Protein AF-A0A4R1R8H8-F1 (afdb_monomer_lite)

InterPro domains:
  IPR002104 Integrase, catalytic domain [PF00589] (6-72)
  IPR002104 Integrase, catalytic domain [PS51898] (1-82)
  IPR011010 DNA breaking-rejoining enzyme, catalytic core [SSF56349] (6-79)
  IPR013762 Integrase-like, catalytic domain superfamily [G3DSA:1.10.443.10] (2-87)

Structure (mmCIF, N/CA/C/O backbone):
data_AF-A0A4R1R8H8-F1
#
_entry.id   AF-A0A4R1R8H8-F1
#
loop_
_atom_site.group_PDB
_atom_site.id
_atom_site.type_symbol
_atom_site.label_atom_id
_atom_site.label_alt_id
_atom_site.label_comp_id
_atom_site.label_asym_id
_atom_site.label_entity_id
_atom_site.label_seq_id
_atom_site.pdbx_PDB_ins_code
_atom_site.Cartn_x
_atom_site.Cartn_y
_atom_site.Cartn_z
_atom_site.occupancy
_atom_site.B_iso_or_equiv
_atom_site.auth_seq_id
_atom_site.auth_comp_id
_atom_site.auth_asym_id
_atom_site.auth_atom_id
_atom_site.pdbx_PDB_model_num
ATOM 1 N N . MET A 1 1 ? 7.397 23.841 -0.284 1.00 73.44 1 MET A N 1
ATOM 2 C CA . MET A 1 1 ? 6.533 23.853 0.923 1.00 73.44 1 MET A CA 1
ATOM 3 C C . MET A 1 1 ? 5.080 23.461 0.626 1.00 73.44 1 MET A C 1
ATOM 5 O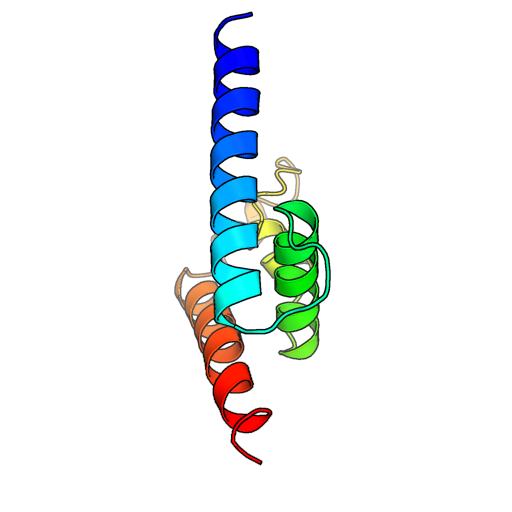 O . MET A 1 1 ? 4.602 22.507 1.220 1.00 73.44 1 MET A O 1
ATOM 9 N N . GLN A 1 2 ? 4.376 24.115 -0.312 1.00 89.75 2 GLN A N 1
ATOM 10 C CA . GLN A 1 2 ? 2.959 23.799 -0.593 1.00 89.75 2 GLN A CA 1
ATOM 11 C C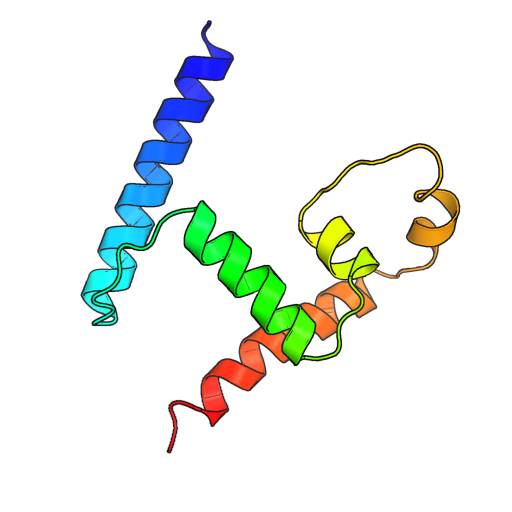 . GLN A 1 2 ? 2.711 22.358 -1.087 1.00 89.75 2 GLN A C 1
ATOM 13 O O . GLN A 1 2 ? 1.751 21.724 -0.656 1.00 89.75 2 GLN A O 1
ATOM 18 N N . ILE A 1 3 ? 3.577 21.829 -1.961 1.00 92.12 3 ILE A N 1
ATOM 19 C CA . ILE A 1 3 ? 3.448 20.464 -2.506 1.00 92.12 3 ILE A CA 1
ATOM 20 C C . ILE A 1 3 ? 3.594 19.409 -1.402 1.00 92.12 3 ILE A C 1
ATOM 22 O O . ILE A 1 3 ? 2.747 18.528 -1.285 1.00 92.12 3 ILE A O 1
ATOM 26 N N . GLU A 1 4 ? 4.607 19.533 -0.545 1.00 92.88 4 GLU A N 1
ATOM 27 C CA . GLU A 1 4 ? 4.831 18.602 0.571 1.00 92.88 4 GLU A CA 1
ATOM 28 C C . GLU A 1 4 ? 3.665 18.601 1.567 1.00 92.88 4 GLU A C 1
ATOM 30 O O . GLU A 1 4 ? 3.168 17.542 1.951 1.00 92.88 4 GLU A O 1
ATOM 35 N N . ASN A 1 5 ? 3.118 19.777 1.884 1.00 94.88 5 ASN A N 1
ATOM 36 C CA . ASN A 1 5 ? 1.932 19.877 2.737 1.00 94.88 5 ASN A CA 1
ATOM 37 C C . ASN A 1 5 ? 0.705 19.195 2.108 1.00 94.88 5 ASN A C 1
ATOM 39 O O . ASN A 1 5 ? -0.072 18.536 2.803 1.00 94.88 5 ASN A O 1
ATOM 43 N N . ARG A 1 6 ? 0.527 19.319 0.785 1.00 95.81 6 ARG A N 1
ATOM 44 C CA . ARG A 1 6 ? -0.549 18.634 0.052 1.00 95.81 6 ARG A CA 1
ATOM 45 C C . ARG A 1 6 ? -0.377 17.117 0.075 1.00 95.81 6 ARG A C 1
ATOM 47 O O . ARG A 1 6 ? -1.361 16.419 0.331 1.00 95.81 6 ARG A O 1
ATOM 54 N N . LYS A 1 7 ? 0.844 16.610 -0.136 1.00 94.69 7 LYS A N 1
ATOM 55 C CA . LYS A 1 7 ? 1.155 15.174 -0.033 1.00 94.69 7 LYS A CA 1
ATOM 56 C C . LYS A 1 7 ? 0.804 14.646 1.354 1.00 94.69 7 LYS A C 1
ATOM 58 O O . LYS A 1 7 ? 0.029 13.700 1.467 1.00 94.69 7 LYS A O 1
ATOM 63 N N . HIS A 1 8 ? 1.281 15.316 2.402 1.00 95.38 8 HIS A N 1
ATOM 64 C CA . HIS A 1 8 ? 1.020 14.918 3.783 1.00 95.38 8 HIS A CA 1
ATOM 65 C C . HIS A 1 8 ? -0.482 14.906 4.116 1.00 95.38 8 HIS A C 1
ATOM 67 O O . HIS A 1 8 ? -0.997 13.927 4.657 1.00 95.38 8 HIS A O 1
ATOM 73 N N . LYS A 1 9 ? -1.219 15.961 3.736 1.00 96.94 9 LYS A N 1
ATOM 74 C CA . LYS A 1 9 ? -2.672 16.049 3.962 1.00 96.94 9 LYS A CA 1
ATOM 75 C C . LYS A 1 9 ? -3.436 14.935 3.242 1.00 96.94 9 LYS A C 1
ATOM 77 O O . LYS A 1 9 ? -4.355 14.352 3.817 1.00 96.94 9 LYS A O 1
ATOM 82 N N . THR A 1 10 ? -3.055 14.641 2.002 1.00 97.06 10 THR A N 1
ATOM 83 C CA . THR A 1 10 ? -3.694 13.600 1.185 1.00 97.06 10 THR A CA 1
ATOM 84 C C . THR A 1 10 ? -3.422 12.215 1.758 1.00 97.06 10 THR A C 1
ATOM 86 O O . THR A 1 10 ? -4.363 11.456 1.967 1.00 97.06 10 THR A O 1
ATOM 89 N N . LEU A 1 11 ? -2.169 11.923 2.117 1.00 96.31 11 LEU A N 1
ATOM 90 C CA . LEU A 1 11 ? -1.782 10.658 2.739 1.00 96.31 11 LEU A CA 1
ATOM 91 C C . LEU A 1 11 ? -2.514 10.425 4.065 1.00 96.31 11 LEU A C 1
ATOM 93 O O . LEU A 1 11 ? -3.032 9.339 4.311 1.00 96.31 11 LEU A O 1
ATOM 97 N N . ARG A 1 12 ? -2.614 11.460 4.908 1.00 97.31 12 ARG A N 1
ATOM 98 C CA . ARG A 1 12 ? -3.355 11.378 6.172 1.00 97.31 12 ARG A CA 1
ATOM 99 C C . ARG A 1 12 ? -4.835 11.072 5.945 1.00 97.31 12 ARG A C 1
ATOM 101 O O . ARG A 1 12 ? -5.397 10.249 6.662 1.00 97.31 12 ARG A O 1
ATOM 108 N N . ARG A 1 13 ? -5.467 11.723 4.96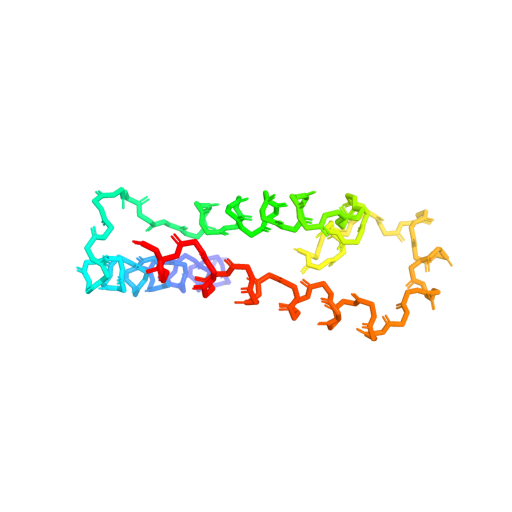1 1.00 98.00 13 ARG A N 1
ATOM 109 C CA . ARG A 1 13 ? -6.867 11.456 4.598 1.00 98.00 13 ARG A CA 1
ATOM 110 C C . ARG A 1 13 ? -7.042 10.024 4.097 1.00 98.00 13 ARG A C 1
ATOM 112 O O . ARG A 1 13 ? -7.949 9.344 4.557 1.00 98.00 13 ARG A O 1
ATOM 119 N N . PHE A 1 14 ? -6.157 9.575 3.216 1.00 97.50 14 PHE A N 1
ATOM 120 C CA . PHE A 1 14 ? -6.176 8.223 2.671 1.00 97.50 14 PHE A CA 1
ATOM 121 C C . PHE A 1 14 ? -6.049 7.160 3.773 1.00 97.50 14 PHE A C 1
ATOM 123 O O . PHE A 1 14 ? -6.895 6.281 3.878 1.00 97.50 14 PHE A O 1
ATOM 130 N N . ASN A 1 15 ? -5.073 7.300 4.676 1.00 97.56 15 ASN A N 1
ATOM 131 C CA . ASN A 1 15 ? -4.903 6.377 5.804 1.00 97.56 15 ASN A CA 1
ATOM 132 C C . ASN A 1 15 ? -6.098 6.385 6.770 1.00 97.56 15 ASN A C 1
ATOM 134 O O . ASN A 1 15 ? -6.439 5.344 7.320 1.00 97.56 15 ASN A O 1
ATOM 138 N N . LYS A 1 16 ? -6.765 7.533 6.959 1.00 97.38 16 LYS A N 1
ATOM 139 C CA . LYS A 1 16 ? -8.004 7.598 7.748 1.00 97.38 16 LYS A CA 1
ATOM 140 C C . LYS A 1 16 ? -9.114 6.756 7.113 1.00 97.38 16 LYS A C 1
ATOM 142 O O . LYS A 1 16 ? -9.746 5.980 7.816 1.00 97.38 16 LYS A O 1
ATOM 147 N N . GLN A 1 17 ? -9.309 6.878 5.801 1.00 97.44 17 GLN A N 1
ATOM 148 C CA . GLN A 1 17 ? -10.311 6.094 5.070 1.00 97.44 17 GLN A CA 1
ATOM 149 C C . GLN A 1 17 ? -9.983 4.595 5.083 1.00 97.44 17 GLN A C 1
ATOM 151 O O . GLN A 1 17 ? -10.879 3.779 5.253 1.00 97.44 17 GLN A O 1
ATOM 156 N N . LEU A 1 18 ? -8.704 4.224 4.970 1.00 96.50 18 LEU A N 1
ATOM 157 C CA . LEU A 1 18 ? -8.284 2.826 5.104 1.00 96.50 18 LEU A CA 1
ATOM 158 C C . LEU A 1 18 ? -8.622 2.242 6.476 1.00 96.50 18 LEU A C 1
ATOM 160 O O . LEU A 1 18 ? -9.082 1.108 6.547 1.00 96.50 18 LEU A O 1
ATOM 164 N N . LYS A 1 19 ? -8.426 3.012 7.551 1.00 95.56 19 LYS A N 1
ATOM 165 C CA . LYS A 1 19 ? -8.786 2.583 8.907 1.00 95.56 19 LYS A CA 1
ATOM 166 C C . LYS A 1 19 ? -10.293 2.365 9.048 1.00 95.56 19 LYS A C 1
ATOM 168 O O . LYS A 1 19 ? -10.701 1.357 9.605 1.00 95.56 19 LYS A O 1
ATOM 173 N N . GLU A 1 20 ? -11.102 3.270 8.498 1.00 96.44 20 GLU A N 1
ATOM 174 C CA . GLU A 1 20 ? -12.566 3.137 8.481 1.00 96.44 20 GLU A CA 1
ATOM 175 C C . GLU A 1 20 ? -13.001 1.869 7.724 1.00 96.44 20 GLU A C 1
ATOM 177 O O . GLU A 1 20 ? -13.833 1.112 8.214 1.00 96.44 20 GLU A O 1
ATOM 182 N N . ILE A 1 21 ? -12.397 1.586 6.564 1.00 95.62 21 ILE A N 1
ATOM 183 C CA . ILE A 1 21 ? -12.668 0.354 5.804 1.00 95.62 21 ILE A CA 1
ATOM 184 C C . ILE A 1 21 ? -12.252 -0.886 6.607 1.00 95.62 21 ILE A C 1
ATOM 186 O O . ILE A 1 21 ? -13.019 -1.841 6.682 1.00 95.62 21 ILE A O 1
ATOM 190 N N . ALA A 1 22 ? -11.068 -0.872 7.223 1.00 94.50 22 ALA A N 1
ATOM 191 C CA . ALA A 1 22 ? -10.568 -1.980 8.035 1.00 94.50 22 ALA A CA 1
ATOM 192 C C . ALA A 1 22 ? -11.506 -2.300 9.210 1.00 94.50 22 ALA A C 1
ATOM 194 O O . ALA A 1 22 ? -11.826 -3.464 9.431 1.00 94.50 22 ALA A O 1
ATOM 195 N N . GLU A 1 23 ? -12.006 -1.270 9.900 1.00 94.81 23 GLU A N 1
ATOM 196 C CA . GLU A 1 23 ? -12.984 -1.412 10.985 1.00 94.81 23 GLU A CA 1
ATOM 197 C C . GLU A 1 23 ? -14.292 -2.051 10.491 1.00 94.81 23 GLU A C 1
ATOM 199 O O . GLU A 1 23 ? -14.786 -2.986 11.117 1.00 94.81 23 GLU A O 1
ATOM 204 N N . ILE A 1 24 ? -14.820 -1.614 9.339 1.00 96.44 24 ILE A N 1
ATOM 205 C CA . ILE A 1 24 ? -16.040 -2.185 8.734 1.00 96.44 24 ILE A CA 1
ATOM 206 C C . ILE A 1 24 ? -15.852 -3.667 8.377 1.00 96.44 24 ILE A C 1
ATOM 208 O O . ILE A 1 24 ? -16.787 -4.453 8.505 1.00 96.44 24 ILE A O 1
ATOM 212 N N . GLN A 1 25 ? -14.657 -4.050 7.925 1.00 94.06 25 GLN A N 1
ATOM 213 C CA . GLN A 1 25 ? -14.329 -5.427 7.542 1.00 94.06 25 GLN A CA 1
ATOM 214 C C . GLN A 1 25 ? -13.865 -6.303 8.720 1.00 94.06 25 GLN A C 1
ATOM 216 O O . GLN A 1 25 ? -13.539 -7.468 8.512 1.00 94.06 25 GLN A O 1
ATOM 221 N N . GLY A 1 26 ? -13.806 -5.772 9.948 1.00 93.81 26 GLY A N 1
ATOM 222 C CA . GLY A 1 26 ? -13.341 -6.521 11.122 1.00 93.81 26 GLY A CA 1
ATOM 223 C C . GLY A 1 26 ? -11.838 -6.833 11.122 1.00 93.81 26 GLY A C 1
ATOM 224 O O . GLY A 1 26 ? -11.402 -7.773 11.780 1.00 93.81 26 GLY A O 1
ATOM 225 N N . VAL A 1 27 ? -11.028 -6.064 10.388 1.00 93.62 27 VAL A N 1
ATOM 226 C CA . VAL A 1 27 ? -9.567 -6.215 10.368 1.00 93.62 27 VAL A CA 1
ATOM 227 C C . VAL A 1 27 ? -8.973 -5.525 11.595 1.00 93.62 27 VAL A C 1
ATOM 229 O O . VAL A 1 27 ? -8.970 -4.300 11.696 1.00 93.62 27 VAL A O 1
ATOM 232 N N . GLU A 1 28 ? -8.432 -6.314 12.525 1.00 90.75 28 GLU A N 1
ATOM 233 C CA . GLU A 1 28 ? -7.859 -5.806 13.781 1.00 90.75 28 GLU A CA 1
ATOM 234 C C . GLU A 1 28 ? -6.501 -5.107 13.598 1.00 90.75 28 GLU A C 1
ATOM 236 O O . GLU A 1 28 ? -6.082 -4.298 14.429 1.00 90.75 28 GLU A O 1
ATOM 241 N N . GLN A 1 29 ? -5.779 -5.420 12.518 1.00 89.75 29 GLN A N 1
ATOM 242 C CA . GLN A 1 29 ? -4.460 -4.847 12.267 1.00 89.75 29 GLN A CA 1
ATOM 243 C C . GLN A 1 29 ? -4.556 -3.384 11.819 1.00 89.75 29 GLN A C 1
ATOM 245 O O . GLN A 1 29 ? -5.481 -2.965 11.127 1.00 89.75 29 GLN A O 1
ATOM 250 N N . ASN A 1 30 ? -3.535 -2.594 12.156 1.00 90.75 30 ASN A N 1
ATOM 251 C CA . ASN A 1 30 ? -3.456 -1.204 11.721 1.00 90.75 30 ASN A CA 1
ATOM 252 C C . ASN A 1 30 ? -3.176 -1.107 10.210 1.00 90.75 30 ASN A C 1
ATOM 254 O O . ASN A 1 30 ? -2.036 -1.266 9.767 1.00 90.75 30 ASN A O 1
ATOM 258 N N . VAL A 1 31 ? -4.211 -0.813 9.422 1.00 94.38 31 VAL A N 1
ATOM 259 C CA . VAL A 1 31 ? -4.109 -0.676 7.966 1.00 94.38 31 VAL A CA 1
ATOM 260 C C . VAL A 1 31 ? -3.653 0.732 7.582 1.00 94.38 31 VAL A C 1
ATOM 262 O O . VAL A 1 31 ? -4.276 1.740 7.910 1.00 94.38 31 VAL A O 1
ATOM 265 N N . THR A 1 32 ? -2.558 0.800 6.828 1.00 95.25 32 THR A N 1
ATOM 266 C CA . THR A 1 32 ? -2.000 2.042 6.277 1.00 95.25 32 THR A CA 1
ATOM 267 C C . THR A 1 32 ? -1.681 1.870 4.796 1.00 95.25 32 THR A C 1
ATOM 269 O O . THR A 1 32 ? -1.631 0.749 4.289 1.00 95.25 32 THR A O 1
ATOM 272 N N . SER A 1 33 ? -1.376 2.970 4.107 1.00 94.00 33 SER A N 1
ATOM 273 C CA . SER A 1 33 ? -0.906 2.974 2.718 1.00 94.00 33 SER A CA 1
ATOM 274 C C . SER A 1 33 ? 0.291 2.052 2.472 1.00 94.00 33 SER A C 1
ATOM 276 O O . SER A 1 33 ? 0.447 1.527 1.375 1.00 94.00 33 SER A O 1
ATOM 278 N N . TYR A 1 34 ? 1.152 1.875 3.477 1.00 91.62 34 TYR A N 1
ATOM 279 C CA . TYR A 1 34 ? 2.303 0.980 3.403 1.00 91.62 34 TYR A CA 1
ATOM 280 C C . TYR A 1 34 ? 1.863 -0.485 3.477 1.00 91.62 34 TYR A C 1
ATOM 282 O O . TYR A 1 34 ? 2.256 -1.287 2.635 1.00 91.62 34 TYR A O 1
ATOM 290 N N . VAL A 1 35 ? 0.980 -0.811 4.425 1.00 91.06 35 VAL A N 1
ATOM 291 C CA . VAL A 1 35 ? 0.449 -2.169 4.612 1.00 91.06 35 VAL A CA 1
ATOM 292 C C . VAL A 1 35 ? -0.282 -2.649 3.362 1.00 91.06 35 VAL A C 1
ATOM 294 O O . VAL A 1 35 ? 0.014 -3.732 2.868 1.00 91.06 35 VAL A O 1
ATOM 297 N N . ILE A 1 36 ? -1.173 -1.830 2.792 1.00 91.69 36 ILE A N 1
ATOM 298 C CA . ILE A 1 36 ? -1.904 -2.224 1.579 1.00 91.69 36 ILE A CA 1
ATOM 299 C C . ILE A 1 36 ? -0.980 -2.377 0.364 1.00 91.69 36 ILE A C 1
ATOM 301 O O . ILE A 1 36 ? -1.197 -3.263 -0.453 1.00 91.69 36 ILE A O 1
ATOM 305 N N . ARG A 1 37 ? 0.080 -1.561 0.260 1.00 90.81 37 ARG A N 1
ATOM 306 C CA . ARG A 1 37 ? 1.062 -1.634 -0.831 1.00 90.81 37 ARG A CA 1
ATOM 307 C C . ARG A 1 37 ? 1.875 -2.924 -0.744 1.00 90.81 37 ARG A C 1
ATOM 309 O O . ARG A 1 37 ? 2.126 -3.555 -1.765 1.00 90.81 37 ARG A O 1
ATOM 316 N N . HIS A 1 38 ? 2.274 -3.312 0.464 1.00 88.31 38 HIS A N 1
ATOM 317 C CA . HIS A 1 38 ? 2.951 -4.585 0.686 1.00 88.31 38 HIS A CA 1
ATOM 318 C C . HIS A 1 38 ? 2.027 -5.769 0.419 1.00 88.31 38 HIS A C 1
ATOM 320 O O . HIS A 1 38 ? 2.423 -6.671 -0.308 1.00 88.31 38 HIS A O 1
ATOM 326 N N . SER A 1 39 ? 0.792 -5.724 0.925 1.00 88.50 39 SER A N 1
ATOM 327 C CA . SER A 1 39 ? -0.221 -6.750 0.659 1.00 8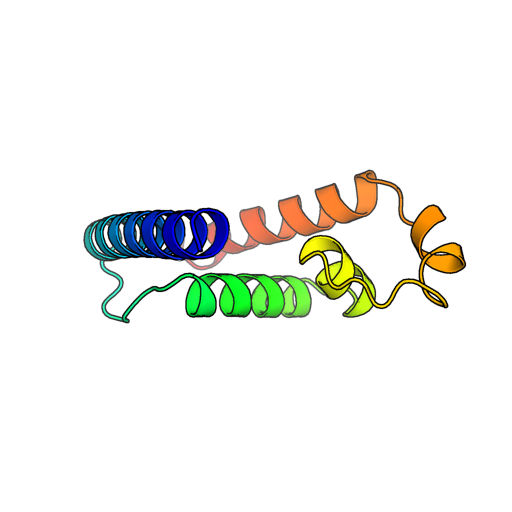8.50 39 SER A CA 1
ATOM 328 C C . SER A 1 39 ? -0.449 -6.944 -0.846 1.00 88.50 39 SER A C 1
ATOM 330 O O . SER A 1 39 ? -0.387 -8.064 -1.341 1.00 88.50 39 SER A O 1
ATOM 332 N N . PHE A 1 40 ? -0.582 -5.847 -1.598 1.00 88.50 40 PHE A N 1
ATOM 333 C CA . PHE A 1 40 ? -0.686 -5.858 -3.058 1.00 88.50 40 PHE A CA 1
ATOM 334 C C . PHE A 1 40 ? 0.492 -6.581 -3.733 1.00 88.50 40 PHE A C 1
ATOM 336 O O . PHE A 1 40 ? 0.283 -7.528 -4.488 1.00 88.50 40 PHE A O 1
ATOM 343 N N . ALA A 1 41 ? 1.731 -6.186 -3.426 1.00 86.12 41 ALA A N 1
ATOM 344 C CA . ALA A 1 41 ? 2.921 -6.799 -4.020 1.00 86.12 41 ALA A CA 1
ATOM 345 C C . ALA A 1 41 ? 3.057 -8.287 -3.654 1.00 86.12 41 ALA A C 1
ATOM 347 O O . ALA A 1 41 ? 3.411 -9.113 -4.496 1.00 86.12 41 ALA A O 1
ATOM 348 N N . THR A 1 42 ? 2.763 -8.635 -2.400 1.00 85.38 42 THR A N 1
ATOM 349 C CA . THR A 1 42 ? 2.801 -10.013 -1.908 1.00 85.38 42 THR A CA 1
ATOM 350 C C . THR A 1 42 ? 1.766 -10.886 -2.612 1.00 85.38 42 THR A C 1
ATOM 352 O O . THR A 1 42 ? 2.113 -11.975 -3.061 1.00 85.38 42 THR A O 1
ATOM 355 N N . ASN A 1 43 ? 0.530 -10.411 -2.769 1.00 85.75 43 ASN A N 1
ATOM 356 C CA . ASN A 1 43 ? -0.520 -11.181 -3.431 1.00 85.75 43 ASN A CA 1
ATOM 357 C C . ASN A 1 43 ? -0.221 -11.392 -4.920 1.00 85.75 43 ASN A C 1
ATOM 359 O O . ASN A 1 43 ? -0.324 -12.514 -5.399 1.00 85.75 43 ASN A O 1
ATOM 363 N N . LEU A 1 44 ? 0.261 -10.372 -5.637 1.00 84.31 44 LEU A N 1
ATOM 364 C CA . LEU A 1 44 ? 0.698 -10.557 -7.027 1.00 84.31 44 LEU A CA 1
ATOM 365 C C . LEU A 1 44 ? 1.845 -11.565 -7.146 1.00 84.31 44 LEU A C 1
ATOM 367 O O . LEU A 1 44 ? 1.879 -12.371 -8.074 1.00 84.31 44 LEU A O 1
ATOM 371 N N . LYS A 1 45 ? 2.775 -11.559 -6.185 1.00 84.19 45 LYS A N 1
ATOM 372 C CA . LYS A 1 45 ? 3.853 -12.547 -6.154 1.00 84.19 45 LYS A CA 1
ATOM 373 C C . LYS A 1 45 ? 3.314 -13.967 -5.958 1.00 84.19 45 LYS A C 1
ATOM 375 O O . LYS A 1 45 ? 3.828 -14.885 -6.595 1.00 84.19 45 LYS A O 1
ATOM 380 N N . PHE A 1 46 ? 2.300 -14.147 -5.108 1.00 82.44 46 PHE A N 1
ATOM 381 C CA . PHE A 1 46 ? 1.620 -15.433 -4.922 1.00 82.44 46 PHE A CA 1
ATOM 382 C C . PHE A 1 46 ? 0.839 -15.873 -6.165 1.00 82.44 46 PHE A C 1
ATOM 384 O O . PHE A 1 46 ? 0.918 -17.045 -6.523 1.00 82.44 46 PHE A O 1
ATOM 391 N N . ALA A 1 47 ? 0.222 -14.933 -6.883 1.00 82.62 47 ALA A N 1
ATOM 392 C CA . ALA A 1 47 ? -0.450 -15.166 -8.162 1.00 82.62 47 ALA A CA 1
ATOM 393 C C . ALA A 1 47 ? 0.518 -15.455 -9.337 1.00 82.62 47 ALA A C 1
ATOM 395 O O . ALA A 1 47 ? 0.099 -15.559 -10.491 1.00 82.62 47 ALA A O 1
ATOM 396 N N . GLY A 1 48 ? 1.825 -15.575 -9.071 1.00 81.75 48 GLY A N 1
ATOM 397 C CA . GLY A 1 48 ? 2.840 -15.936 -10.064 1.00 81.75 48 GLY A CA 1
ATOM 398 C C . GLY A 1 48 ? 3.342 -14.775 -10.924 1.00 81.75 48 GLY A C 1
ATOM 399 O O . GLY A 1 48 ? 4.054 -15.006 -11.901 1.00 81.75 48 GLY A O 1
ATOM 400 N N . VAL A 1 49 ? 3.015 -13.531 -10.570 1.00 84.62 49 VAL A N 1
ATOM 401 C CA . VAL A 1 49 ? 3.439 -12.344 -11.320 1.00 84.62 49 VAL A CA 1
ATOM 402 C C . VAL A 1 49 ? 4.932 -12.065 -11.097 1.00 84.62 49 VAL A C 1
ATOM 404 O O . VAL A 1 49 ? 5.462 -12.203 -9.986 1.00 84.62 49 VAL A O 1
ATOM 407 N N . SER A 1 50 ? 5.639 -11.674 -12.164 1.00 86.25 50 SER A N 1
ATOM 408 C CA . SER A 1 50 ? 7.067 -11.345 -12.099 1.00 86.25 50 SER A CA 1
ATOM 409 C C . SER A 1 50 ? 7.314 -10.086 -11.260 1.00 86.25 50 SER A C 1
ATOM 411 O O . SER A 1 50 ? 6.501 -9.164 -11.214 1.00 86.25 50 SER A O 1
ATOM 413 N N . THR A 1 51 ? 8.466 -10.023 -10.590 1.00 84.12 51 THR A N 1
ATOM 414 C CA . THR A 1 51 ? 8.843 -8.858 -9.770 1.00 84.12 51 THR A CA 1
ATOM 415 C C . THR A 1 51 ? 8.979 -7.583 -10.592 1.00 84.12 51 THR A C 1
ATOM 417 O O . THR A 1 51 ? 8.706 -6.504 -10.072 1.00 84.12 51 THR A O 1
ATOM 420 N N . ASP A 1 52 ? 9.343 -7.712 -11.867 1.00 82.19 52 ASP A N 1
ATOM 421 C CA . ASP A 1 52 ? 9.477 -6.589 -12.791 1.00 82.19 52 ASP A CA 1
ATOM 422 C C . ASP A 1 52 ? 8.105 -5.981 -13.111 1.00 82.19 52 ASP A C 1
ATOM 424 O O . ASP A 1 52 ? 7.937 -4.765 -13.006 1.00 82.19 52 ASP A O 1
ATOM 428 N N . LEU A 1 53 ? 7.092 -6.819 -13.381 1.00 79.69 53 LEU A N 1
ATOM 429 C CA . LEU A 1 53 ? 5.721 -6.356 -13.617 1.00 79.69 53 LEU A CA 1
ATOM 430 C C . LEU A 1 53 ? 5.089 -5.781 -12.339 1.00 79.69 53 LEU A C 1
ATOM 432 O O . LEU A 1 53 ? 4.416 -4.752 -12.382 1.00 79.69 53 LEU A O 1
ATOM 436 N N . ILE A 1 54 ? 5.364 -6.386 -11.175 1.00 83.81 54 ILE A N 1
ATOM 437 C CA . ILE A 1 54 ? 4.952 -5.833 -9.874 1.00 83.81 54 ILE A CA 1
ATOM 438 C C . ILE A 1 54 ? 5.576 -4.442 -9.677 1.00 83.81 54 ILE A C 1
ATOM 440 O O . ILE A 1 54 ? 4.864 -3.488 -9.363 1.00 83.81 54 ILE A O 1
ATOM 444 N N . GLY A 1 55 ? 6.881 -4.292 -9.915 1.00 82.56 55 GLY A N 1
ATOM 445 C CA . GLY A 1 55 ? 7.581 -3.009 -9.820 1.00 82.56 55 GLY A CA 1
ATOM 446 C C . GLY A 1 55 ? 7.018 -1.946 -10.767 1.00 82.56 55 GLY A C 1
ATOM 447 O O . GLY A 1 55 ? 6.807 -0.803 -10.348 1.00 82.56 55 GLY A O 1
ATOM 448 N N . GLN A 1 56 ? 6.699 -2.330 -12.006 1.00 78.44 56 GLN A N 1
ATOM 449 C CA . GLN A 1 56 ? 6.056 -1.459 -12.991 1.00 78.44 56 GLN A CA 1
ATOM 450 C C . GLN A 1 56 ? 4.664 -1.014 -12.529 1.00 78.44 56 GLN A C 1
ATOM 452 O O . GLN A 1 56 ? 4.385 0.184 -12.522 1.00 78.44 56 GLN A O 1
ATOM 457 N N . SER A 1 57 ? 3.821 -1.946 -12.070 1.00 78.88 57 SER A N 1
ATOM 458 C CA . SER A 1 57 ? 2.472 -1.639 -11.567 1.00 78.88 57 SER A CA 1
ATOM 459 C C . SER A 1 57 ? 2.492 -0.679 -10.365 1.00 78.88 57 SER A C 1
ATOM 461 O O . SER A 1 57 ? 1.577 0.118 -10.172 1.00 78.88 57 SER A O 1
ATOM 463 N N . MET A 1 58 ? 3.574 -0.697 -9.577 1.00 82.56 58 MET A N 1
ATOM 464 C CA . MET A 1 58 ? 3.790 0.193 -8.432 1.00 82.56 58 MET A CA 1
ATOM 465 C C . MET A 1 58 ? 4.454 1.531 -8.799 1.00 82.56 58 MET A C 1
ATOM 467 O O . MET A 1 58 ? 4.620 2.392 -7.926 1.00 82.56 58 MET A O 1
ATOM 471 N N . GLY A 1 59 ? 4.838 1.716 -10.065 1.00 73.06 59 GLY A N 1
ATOM 472 C CA . GLY A 1 59 ? 5.468 2.933 -10.570 1.00 73.06 59 GLY A CA 1
ATOM 473 C C . GLY A 1 59 ? 6.932 3.104 -10.157 1.00 73.06 59 GLY A C 1
ATOM 474 O O . GLY A 1 59 ? 7.402 4.239 -10.054 1.00 73.06 59 GLY A O 1
ATOM 475 N N . HIS A 1 60 ? 7.663 2.017 -9.876 1.00 70.12 60 HIS A N 1
ATOM 476 C CA . HIS A 1 60 ? 9.100 2.100 -9.609 1.00 70.12 60 HIS A CA 1
ATOM 477 C C . HIS A 1 60 ? 9.858 2.409 -10.910 1.00 70.12 60 HIS A C 1
ATOM 479 O O . HIS A 1 60 ? 10.084 1.557 -11.762 1.00 70.12 60 HIS A O 1
ATOM 485 N N . HIS A 1 61 ? 10.228 3.680 -11.044 1.00 49.72 61 HIS A N 1
ATOM 486 C CA . HIS A 1 61 ? 11.031 4.237 -12.122 1.00 49.72 61 HIS A CA 1
ATOM 487 C C . HIS A 1 61 ? 12.528 4.060 -11.803 1.00 49.72 61 HIS A C 1
ATOM 489 O O . HIS A 1 61 ? 13.155 4.973 -11.274 1.00 49.72 61 HIS A O 1
ATOM 495 N N . ASP A 1 62 ? 13.118 2.921 -12.166 1.00 53.72 62 ASP A N 1
ATOM 496 C CA . ASP A 1 62 ? 14.528 2.905 -12.579 1.00 53.72 62 ASP A CA 1
ATOM 497 C C . ASP A 1 62 ? 14.534 2.804 -14.109 1.00 53.72 62 ASP A C 1
ATOM 499 O O . ASP A 1 62 ? 14.218 1.777 -14.715 1.00 53.72 62 ASP A O 1
ATOM 503 N N . VAL A 1 63 ? 14.673 3.972 -14.736 1.00 49.03 63 VAL A N 1
ATOM 504 C CA . VAL A 1 63 ? 14.025 4.298 -16.024 1.00 49.03 63 VAL A CA 1
ATOM 505 C C . VAL A 1 63 ? 14.913 4.022 -17.230 1.00 49.03 63 VAL A C 1
ATOM 507 O O . VAL A 1 63 ? 14.425 3.959 -18.352 1.00 49.03 63 VAL A O 1
ATOM 510 N N . SER A 1 64 ? 16.217 3.871 -17.038 1.00 46.78 64 SER A N 1
ATOM 511 C CA . SER A 1 64 ? 17.175 3.923 -18.146 1.00 46.78 64 SER A CA 1
ATOM 512 C C . SER A 1 64 ? 17.452 2.573 -18.807 1.00 46.78 64 SER A C 1
ATOM 514 O O . SER A 1 64 ? 17.807 2.556 -19.981 1.00 46.78 64 SER A O 1
ATOM 516 N N . VAL A 1 65 ? 17.254 1.449 -18.110 1.00 46.50 65 VAL A N 1
ATOM 517 C CA . VAL A 1 65 ? 17.507 0.100 -18.666 1.00 46.50 65 VAL A CA 1
ATOM 518 C C . VAL A 1 65 ? 16.205 -0.667 -18.925 1.00 46.50 65 VAL A C 1
ATOM 520 O O . VAL A 1 65 ? 16.125 -1.476 -19.844 1.00 46.50 65 VAL A O 1
ATOM 523 N N . THR A 1 66 ? 15.143 -0.354 -18.184 1.00 50.94 66 THR A N 1
ATOM 524 C CA . THR A 1 66 ? 13.908 -1.148 -18.173 1.00 50.94 66 THR A CA 1
ATOM 525 C C . THR A 1 66 ? 12.908 -0.721 -19.257 1.00 50.94 66 THR A C 1
ATOM 527 O O . THR A 1 66 ? 12.153 -1.554 -19.742 1.00 50.94 66 THR A O 1
ATOM 530 N N . GLN A 1 67 ? 12.910 0.537 -19.726 1.00 48.09 67 GLN A N 1
ATOM 531 C CA . GLN A 1 67 ? 11.915 1.016 -20.710 1.00 48.09 67 GLN A CA 1
ATOM 532 C C . GLN A 1 67 ? 11.932 0.278 -22.062 1.00 48.09 67 GLN A C 1
ATOM 534 O O . GLN A 1 67 ? 10.894 0.208 -22.717 1.00 48.09 67 GLN A O 1
ATOM 539 N N . ALA A 1 68 ? 13.070 -0.295 -22.471 1.00 52.62 68 ALA A N 1
ATOM 540 C CA . ALA A 1 68 ? 13.159 -1.086 -23.700 1.00 52.62 68 ALA A CA 1
ATOM 541 C C . ALA A 1 68 ? 12.452 -2.451 -23.577 1.00 52.62 68 ALA A C 1
ATOM 543 O O . ALA A 1 68 ? 11.783 -2.855 -24.520 1.00 52.62 68 ALA A O 1
ATOM 544 N N . TYR A 1 69 ? 12.537 -3.106 -22.411 1.00 50.00 69 TYR A N 1
ATOM 545 C CA . TYR A 1 69 ? 11.795 -4.340 -22.097 1.00 50.00 69 TYR A CA 1
ATOM 546 C C . TYR A 1 69 ? 10.317 -4.060 -21.775 1.00 50.00 69 TYR A C 1
ATOM 548 O O . TYR A 1 69 ? 9.444 -4.868 -22.061 1.00 50.00 69 TYR A O 1
ATOM 556 N N . LEU A 1 70 ? 10.012 -2.899 -21.184 1.00 51.06 70 LEU A N 1
ATOM 557 C CA . LEU A 1 70 ? 8.667 -2.587 -20.682 1.00 51.06 70 LEU A CA 1
ATOM 558 C C . LEU A 1 70 ? 7.662 -2.182 -21.761 1.00 51.06 70 LEU A C 1
ATOM 560 O O . LEU A 1 70 ? 6.462 -2.265 -21.526 1.00 51.06 70 LEU A O 1
ATOM 564 N N . LYS A 1 71 ? 8.130 -1.770 -22.945 1.00 54.38 71 LYS A N 1
ATOM 565 C CA . LYS A 1 71 ? 7.259 -1.500 -24.098 1.00 54.38 71 LYS A CA 1
ATOM 566 C C . LYS A 1 71 ? 6.637 -2.783 -24.680 1.00 54.38 71 LYS A C 1
ATOM 568 O O . LYS A 1 71 ? 5.734 -2.680 -25.501 1.00 54.38 71 LYS A O 1
ATOM 573 N N . GLU A 1 72 ? 7.122 -3.960 -24.272 1.00 53.47 72 GLU A N 1
ATOM 574 C CA . GLU A 1 72 ? 6.599 -5.268 -24.694 1.00 53.47 72 GLU A CA 1
ATOM 575 C C . GLU A 1 72 ? 5.516 -5.838 -23.767 1.00 53.47 72 GLU A C 1
ATOM 577 O O . GLU A 1 72 ? 4.803 -6.753 -24.177 1.00 53.47 72 GLU A O 1
ATOM 582 N N . PHE A 1 73 ? 5.341 -5.314 -22.548 1.00 58.22 73 PHE A N 1
ATOM 583 C CA . PHE A 1 73 ? 4.232 -5.745 -21.696 1.00 58.22 73 PHE A CA 1
ATOM 584 C C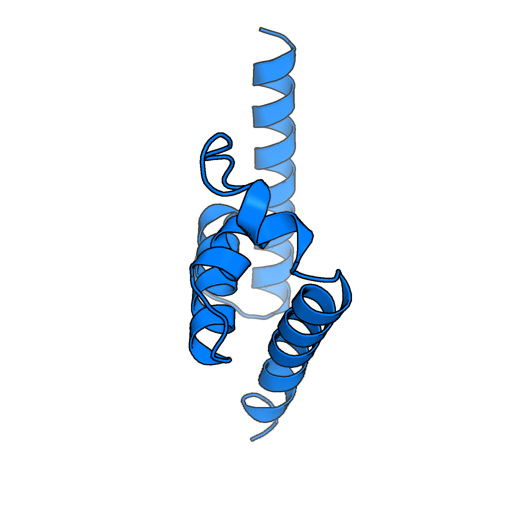 . PHE A 1 73 ? 2.984 -4.946 -22.068 1.00 58.22 73 PHE A C 1
ATOM 586 O O . PHE A 1 73 ? 2.825 -3.800 -21.650 1.00 58.22 73 PHE A O 1
ATOM 593 N N . ASN A 1 74 ? 2.120 -5.545 -22.891 1.00 64.44 74 ASN A N 1
ATOM 594 C CA . ASN A 1 74 ? 0.788 -5.011 -23.170 1.00 64.44 74 ASN A CA 1
ATOM 595 C C . ASN A 1 74 ? 0.018 -4.777 -21.862 1.00 64.44 74 ASN A C 1
ATOM 597 O O . ASN A 1 74 ? 0.136 -5.572 -20.924 1.00 64.44 74 ASN A O 1
ATOM 601 N N . ASP A 1 75 ? -0.829 -3.744 -21.852 1.00 68.06 75 ASP A N 1
ATOM 602 C CA . ASP A 1 75 ? -1.770 -3.449 -20.759 1.00 68.06 75 ASP A CA 1
ATOM 603 C C . ASP A 1 75 ? -2.575 -4.702 -20.346 1.00 68.06 75 ASP A C 1
ATOM 605 O O . ASP A 1 75 ? -2.796 -4.932 -19.158 1.00 68.06 75 ASP A O 1
ATOM 609 N N . ASP A 1 76 ? -2.856 -5.595 -21.304 1.00 74.50 76 ASP A N 1
ATOM 610 C CA . ASP A 1 76 ? -3.504 -6.901 -21.113 1.00 74.50 76 ASP A CA 1
ATOM 611 C C . ASP A 1 76 ? -2.866 -7.767 -20.003 1.00 74.50 76 ASP A C 1
ATOM 613 O O . ASP A 1 76 ? -3.561 -8.491 -19.292 1.00 74.50 76 ASP A O 1
ATOM 617 N N . ILE A 1 77 ? -1.538 -7.721 -19.838 1.00 72.19 77 ILE A N 1
ATOM 618 C CA . ILE A 1 77 ? -0.816 -8.546 -18.851 1.00 72.19 77 ILE A CA 1
ATOM 619 C C . ILE A 1 77 ? -0.990 -7.971 -17.440 1.00 72.19 77 ILE A C 1
ATOM 621 O O . ILE A 1 77 ? -1.103 -8.718 -16.465 1.00 72.19 77 ILE A O 1
ATOM 625 N N . ILE A 1 78 ? -1.022 -6.642 -17.320 1.00 73.00 78 ILE A N 1
ATOM 626 C CA . ILE A 1 78 ? -1.313 -5.975 -16.047 1.00 73.00 78 ILE A CA 1
ATOM 627 C C . ILE A 1 78 ? -2.775 -6.232 -15.670 1.00 73.00 78 ILE A C 1
ATOM 629 O O . ILE A 1 78 ? -3.049 -6.558 -14.515 1.00 73.00 78 ILE A O 1
ATOM 633 N N . ASP A 1 79 ? -3.690 -6.168 -16.636 1.00 79.94 79 ASP A N 1
ATOM 634 C CA . ASP A 1 79 ? -5.112 -6.441 -16.424 1.00 79.94 79 ASP A CA 1
ATOM 635 C C . ASP A 1 79 ? -5.373 -7.898 -15.999 1.00 79.94 79 ASP A C 1
ATOM 637 O O . ASP A 1 79 ? -6.149 -8.141 -15.069 1.00 79.94 79 ASP A O 1
ATOM 641 N N . ASP A 1 80 ? -4.679 -8.877 -16.592 1.00 82.44 80 ASP A N 1
ATOM 642 C CA . ASP A 1 80 ? -4.730 -10.283 -16.159 1.00 82.44 80 ASP A CA 1
ATOM 643 C C . ASP A 1 80 ? -4.209 -10.455 -14.720 1.00 82.44 80 ASP A C 1
ATOM 645 O O . ASP A 1 80 ? -4.845 -11.102 -13.884 1.00 82.44 80 ASP A O 1
ATOM 649 N N . ALA A 1 81 ? -3.088 -9.809 -14.385 1.00 77.69 81 ALA A N 1
ATOM 650 C CA . ALA A 1 81 ? -2.537 -9.822 -13.032 1.00 77.69 81 ALA A CA 1
ATOM 651 C C . ALA A 1 81 ? -3.503 -9.209 -11.998 1.00 77.69 81 ALA A C 1
ATOM 653 O O . ALA A 1 81 ? -3.637 -9.730 -10.887 1.00 77.69 81 ALA A O 1
ATOM 654 N N . MET A 1 82 ? -4.197 -8.125 -12.359 1.00 81.00 82 MET A N 1
ATOM 655 C CA . MET A 1 82 ? -5.223 -7.508 -11.511 1.0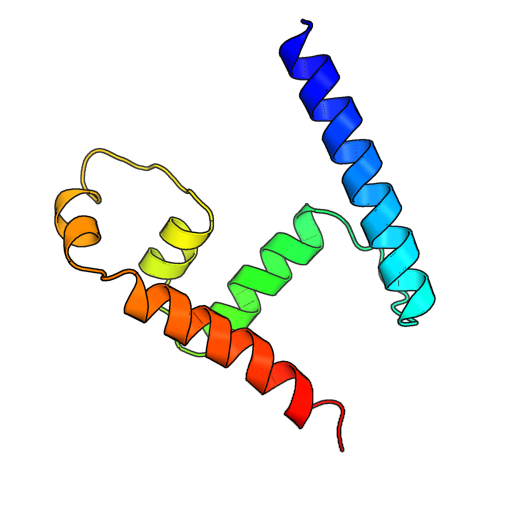0 81.00 82 MET A CA 1
ATOM 656 C C . MET A 1 82 ? -6.458 -8.399 -11.373 1.00 81.00 82 MET A C 1
ATOM 658 O O . MET A 1 82 ? -7.007 -8.507 -10.277 1.00 81.00 82 MET A O 1
ATOM 662 N N . SER A 1 83 ? -6.872 -9.072 -12.447 1.00 84.06 83 SER A N 1
ATOM 663 C CA . SER A 1 83 ? -8.003 -10.007 -12.418 1.00 84.06 83 SER A CA 1
ATOM 664 C C . SER A 1 83 ? -7.733 -11.158 -11.447 1.00 84.06 83 SER A C 1
ATOM 666 O O . SER A 1 83 ? -8.527 -11.396 -10.537 1.00 84.06 83 SER A O 1
ATOM 668 N N . LYS A 1 84 ? -6.547 -11.777 -11.526 1.00 76.88 84 LYS A N 1
ATOM 669 C CA . LYS A 1 84 ? -6.114 -12.840 -10.599 1.00 76.88 84 LYS A CA 1
ATOM 670 C C . LYS A 1 84 ? -6.104 -12.394 -9.138 1.00 76.88 84 LYS A C 1
ATOM 672 O O . LYS A 1 84 ? -6.566 -13.125 -8.264 1.00 76.88 84 LYS A O 1
ATOM 677 N N . LEU A 1 85 ? -5.624 -11.177 -8.870 1.00 80.12 85 LEU A N 1
ATOM 678 C CA . LEU A 1 85 ? -5.620 -10.590 -7.526 1.00 80.12 85 LEU A CA 1
ATOM 679 C C . LEU A 1 85 ? -7.038 -10.479 -6.934 1.00 80.12 85 LEU A C 1
ATOM 681 O O . LEU A 1 85 ? -7.222 -10.672 -5.731 1.00 80.12 85 LEU A O 1
ATOM 685 N N . LEU A 1 86 ? -8.033 -10.152 -7.763 1.00 78.88 86 LEU A N 1
ATOM 686 C CA . LEU A 1 86 ? -9.427 -10.014 -7.340 1.00 78.88 86 LEU A CA 1
ATOM 687 C C . LEU A 1 86 ? -10.122 -11.375 -7.186 1.00 78.88 86 LEU A C 1
ATOM 689 O O . LEU A 1 86 ? -10.884 -11.563 -6.237 1.00 78.88 86 LEU A O 1
ATOM 693 N N . GLU A 1 87 ? -9.827 -12.335 -8.062 1.00 72.56 87 GLU A N 1
ATOM 694 C CA . GLU A 1 87 ? -10.414 -13.681 -8.043 1.00 72.56 87 GLU A CA 1
ATOM 695 C C . GLU A 1 87 ? -9.962 -14.518 -6.834 1.00 72.56 87 GLU A C 1
ATOM 697 O O . GLU A 1 87 ? -10.787 -15.187 -6.203 1.00 72.56 87 GLU A O 1
ATOM 702 N N . GLU A 1 88 ? -8.686 -14.434 -6.432 1.00 61.72 88 GLU A N 1
ATOM 703 C CA . GLU A 1 88 ? -8.168 -15.161 -5.259 1.00 61.72 88 GLU A CA 1
ATOM 704 C C . GLU A 1 88 ? -8.874 -14.767 -3.947 1.00 61.72 88 GLU A C 1
ATOM 706 O O . GLU A 1 88 ? -8.983 -15.581 -3.022 1.00 61.72 88 GLU A O 1
ATOM 711 N N . SER A 1 89 ? -9.404 -13.539 -3.867 1.00 53.44 89 SER A N 1
ATOM 712 C CA . SER A 1 89 ? -10.103 -13.035 -2.680 1.00 53.44 89 SER A CA 1
ATOM 713 C C . SER A 1 89 ? -11.473 -13.680 -2.448 1.00 53.44 89 SER A C 1
ATOM 715 O O . SER A 1 89 ? -11.955 -13.694 -1.321 1.00 53.44 89 SER A O 1
ATOM 717 N N . ILE A 1 90 ? -12.102 -14.269 -3.467 1.00 51.06 90 ILE A N 1
ATOM 718 C CA . ILE A 1 90 ? -13.425 -14.891 -3.304 1.00 51.06 90 ILE A CA 1
ATOM 719 C C . ILE A 1 90 ? -13.284 -16.322 -2.766 1.00 51.06 90 ILE A C 1
ATOM 721 O O . ILE A 1 90 ? -14.103 -16.771 -1.971 1.00 51.06 90 ILE A O 1
ATOM 725 N N . LEU A 1 91 ? -12.215 -17.037 -3.130 1.00 44.91 91 LEU A N 1
ATOM 726 C CA . LEU A 1 91 ? -12.088 -18.472 -2.848 1.00 44.91 91 LEU A CA 1
ATOM 727 C C . LEU A 1 91 ? -11.587 -18.804 -1.433 1.00 44.91 91 LEU A C 1
ATOM 729 O O . LEU A 1 91 ? -11.922 -19.866 -0.918 1.00 44.91 91 LEU A O 1
ATOM 733 N N . LYS A 1 92 ? -10.821 -17.918 -0.780 1.00 46.44 92 LYS A N 1
ATOM 734 C CA . LYS A 1 92 ? -10.316 -18.147 0.594 1.00 46.44 92 LYS A CA 1
ATOM 735 C C . LYS A 1 92 ? -11.273 -17.725 1.711 1.00 46.44 92 LYS A C 1
ATOM 737 O O . LYS A 1 92 ? -11.101 -18.178 2.835 1.00 46.44 92 LYS A O 1
ATOM 742 N N . TYR A 1 93 ? -12.244 -16.862 1.415 1.00 45.38 93 TYR A N 1
ATOM 743 C CA . TYR A 1 93 ? -13.231 -16.373 2.387 1.00 45.38 93 TYR A CA 1
ATOM 744 C C . TYR A 1 93 ? -14.626 -16.993 2.192 1.00 45.38 93 TYR A C 1
ATOM 746 O O . TYR A 1 93 ? -15.528 -16.724 2.980 1.00 45.38 93 TYR A O 1
ATOM 754 N N . ALA A 1 94 ? -14.808 -17.819 1.154 1.00 38.34 94 ALA A N 1
ATOM 755 C CA . ALA A 1 94 ? -16.033 -18.579 0.892 1.00 38.34 94 ALA A CA 1
ATOM 756 C C . ALA A 1 94 ? -15.993 -20.031 1.424 1.00 38.34 94 ALA A C 1
ATOM 758 O O . ALA A 1 94 ? -16.891 -20.813 1.109 1.00 38.34 94 ALA A O 1
ATOM 759 N N . SER A 1 95 ? -14.976 -20.394 2.218 1.00 34.47 95 SER A N 1
ATOM 760 C CA . SER A 1 95 ? -14.891 -21.657 2.974 1.00 34.47 95 SER A CA 1
ATOM 761 C C . SER A 1 95 ? -14.979 -21.397 4.469 1.00 34.47 95 SER A C 1
ATOM 763 O O . SER A 1 95 ? -15.667 -22.173 5.163 1.00 34.47 95 SER A O 1
#

Organism: NCBI:txid264023

Secondary structure (DSSP, 8-state):
-HHHHHHHHHHHHHHHHHHHHHHHTT--S---HHHHHHHHHHHHHHTT--HHHHHHHTT---HHHHHHHHTTS-HHHHHHHHHHHHHHHHHTT--

pLDDT: mean 78.8, std 17.52, range [34.47, 98.0]

Radius of gyration: 16.35 Å; chains: 1; bounding box: 34×46×38 Å

Sequence (95 aa):
MQIENRKHKTLRRFNKQLKEIAEIQGVEQNVTSYVIRHSFATNLKFAGVSTDLIGQSMGHHDVSVTQAYLKEFNDDIIDDAMSKLLEESILKYAS

Foldseek 3Di:
DVVVVVVVVVQVVQQVVQVVVCVVVVNPDRDGPVNVLVVLLVLLVVVVHDPLLNCVVVPPDPDDPCVVVVVPDPPVNVVVSVVSSVVVVCVVVVD